Protein AF-A0A3A9K527-F1 (afdb_monomer_lite)

Organism: NCBI:txid885475

Sequence (80 aa):
MAKVYTGLFHHSVSGVLVKATYDKKLLIMTIEDDLTDANEDIYFNTESWIEEHNEQRFETYKSAQQFLRSMGNDIEFSKA

Foldseek 3Di:
DWWKKKKWWQQPPLRFIKMWIDTPQFTAIDGDDPPPPDDVVSVVVVVVVRVVVGRDGHPDPVVVCVVCVVSVIDIDIDTD

Secondary structure (DSSP, 8-state):
-PPPEEEEEE-TTT--EEEEEEETTEEEEEE-S--TTS-HHHHHHHHHHHHHHTT-B-SSHHHHHHHHHHTT-----EE-

Structure (mmCIF, N/CA/C/O backbone):
data_AF-A0A3A9K527-F1
#
_entry.id   AF-A0A3A9K527-F1
#
loop_
_atom_site.group_PDB
_atom_site.id
_atom_site.type_symbol
_atom_site.label_atom_id
_atom_site.label_alt_id
_atom_site.label_comp_id
_atom_site.label_asym_id
_atom_site.label_entity_id
_atom_site.label_seq_id
_atom_site.pdbx_PDB_ins_code
_atom_site.Cartn_x
_atom_site.Cartn_y
_atom_site.Cartn_z
_atom_site.occupancy
_atom_site.B_iso_or_equiv
_atom_site.auth_seq_id
_atom_site.auth_comp_id
_atom_site.auth_asym_id
_atom_site.auth_atom_id
_atom_site.pdbx_PDB_model_num
ATOM 1 N N . MET A 1 1 ? -19.200 -2.473 11.922 1.00 51.38 1 MET A N 1
ATOM 2 C CA . MET A 1 1 ? -18.706 -2.419 10.528 1.00 51.38 1 MET A CA 1
ATOM 3 C C . MET A 1 1 ? -17.239 -2.027 10.550 1.00 51.38 1 MET A C 1
ATOM 5 O O . MET A 1 1 ? -16.931 -0.966 11.083 1.00 51.38 1 MET A O 1
ATOM 9 N N . ALA A 1 2 ? -16.346 -2.883 10.048 1.00 60.00 2 ALA A N 1
ATOM 10 C CA . ALA A 1 2 ? -14.960 -2.487 9.796 1.00 60.00 2 ALA A CA 1
ATOM 11 C C . ALA A 1 2 ? 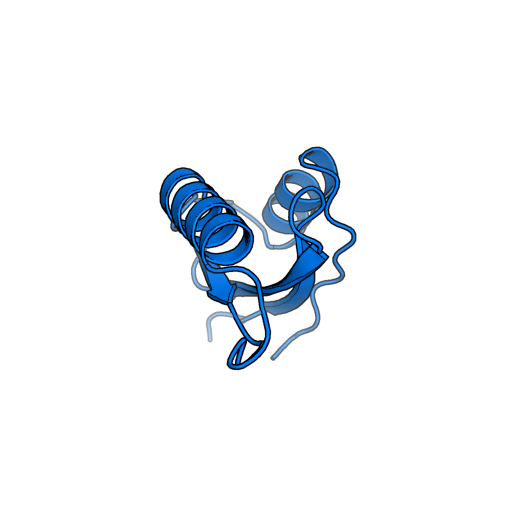-14.953 -1.474 8.640 1.00 60.00 2 ALA A C 1
ATOM 13 O O . ALA A 1 2 ? -15.722 -1.623 7.693 1.00 60.00 2 ALA A O 1
ATOM 14 N N . LYS A 1 3 ? -14.176 -0.395 8.767 1.00 82.06 3 LYS A N 1
ATOM 15 C CA . LYS A 1 3 ? -14.039 0.609 7.707 1.00 82.06 3 LYS A CA 1
ATOM 16 C C . LYS A 1 3 ? -12.929 0.140 6.770 1.00 82.06 3 LYS A C 1
ATOM 18 O O . LYS A 1 3 ? -11.801 -0.008 7.235 1.00 82.06 3 LYS A O 1
ATOM 23 N N . VAL A 1 4 ? -13.268 -0.068 5.502 1.00 92.56 4 VAL A N 1
ATOM 24 C CA . VAL A 1 4 ? -12.305 -0.355 4.435 1.00 92.56 4 VAL A CA 1
ATOM 25 C C . VAL A 1 4 ? -11.831 0.970 3.847 1.00 92.56 4 VAL A C 1
ATOM 27 O O . VAL A 1 4 ? -12.632 1.884 3.628 1.00 92.56 4 VAL A O 1
ATOM 30 N N . TYR A 1 5 ? -10.527 1.081 3.629 1.00 94.62 5 TYR A N 1
ATOM 31 C CA . TYR A 1 5 ? -9.904 2.227 2.979 1.00 94.62 5 TYR A CA 1
ATOM 32 C C . TYR A 1 5 ? -9.125 1.747 1.760 1.00 94.62 5 TYR A C 1
ATOM 34 O O . TYR A 1 5 ? -8.460 0.720 1.834 1.00 94.62 5 TYR A O 1
ATOM 42 N N . THR A 1 6 ? -9.195 2.479 0.656 1.00 95.88 6 THR A N 1
ATOM 43 C CA . THR A 1 6 ? -8.535 2.121 -0.603 1.00 95.88 6 THR A CA 1
ATOM 44 C C . THR A 1 6 ? -7.840 3.331 -1.206 1.00 95.88 6 THR A C 1
ATOM 46 O O . THR A 1 6 ? -8.287 4.468 -1.036 1.00 95.88 6 THR A O 1
ATOM 49 N N . GLY A 1 7 ? -6.726 3.092 -1.884 1.00 94.31 7 GLY A N 1
ATOM 50 C CA . GLY A 1 7 ? -5.952 4.113 -2.577 1.00 94.31 7 GLY A CA 1
ATOM 51 C C . GLY A 1 7 ? -5.137 3.485 -3.698 1.00 94.31 7 GLY A C 1
ATOM 52 O O . GLY A 1 7 ? -4.806 2.301 -3.640 1.00 94.31 7 GLY A O 1
ATOM 53 N N . LEU A 1 8 ? -4.837 4.284 -4.713 1.00 94.56 8 LEU A N 1
ATOM 54 C CA . LEU A 1 8 ? -3.981 3.902 -5.830 1.00 94.56 8 LEU A CA 1
ATOM 55 C C . LEU A 1 8 ? -2.675 4.685 -5.746 1.00 94.56 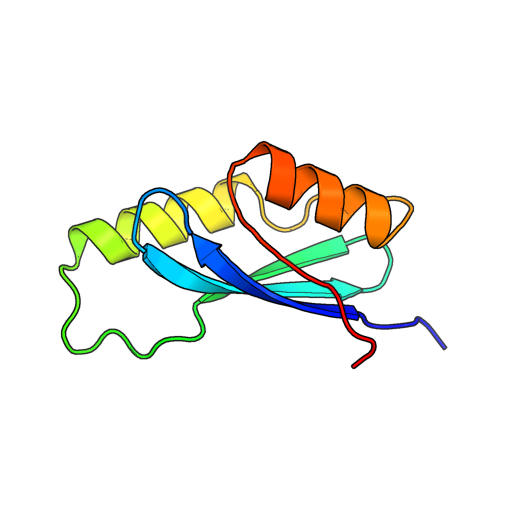8 LEU A C 1
ATOM 57 O O . LEU A 1 8 ? -2.678 5.841 -5.321 1.00 94.56 8 LEU A O 1
ATOM 61 N N . PHE A 1 9 ? -1.580 4.061 -6.158 1.00 92.88 9 PHE A N 1
ATOM 62 C CA . PHE A 1 9 ? -0.279 4.704 -6.295 1.00 92.88 9 PHE A CA 1
ATOM 63 C C . PHE A 1 9 ? 0.531 4.029 -7.395 1.00 92.88 9 PHE A C 1
ATOM 65 O O . PHE A 1 9 ? 0.310 2.862 -7.705 1.00 92.88 9 PHE A O 1
ATOM 72 N N . HIS A 1 10 ? 1.493 4.751 -7.960 1.00 90.50 10 HIS A N 1
ATOM 73 C CA . HIS A 1 10 ? 2.493 4.140 -8.830 1.00 90.50 10 HIS A CA 1
ATOM 74 C C . HIS A 1 10 ? 3.658 3.674 -7.965 1.00 90.50 10 HIS A C 1
ATOM 76 O O . HIS A 1 10 ? 4.200 4.472 -7.195 1.00 90.50 10 HIS A O 1
ATOM 82 N N . HIS A 1 11 ? 4.029 2.400 -8.077 1.00 88.00 11 HIS A N 1
ATOM 83 C CA . HIS A 1 11 ? 5.208 1.881 -7.402 1.00 88.00 11 HIS A CA 1
ATOM 84 C C . HIS A 1 11 ? 6.440 2.663 -7.867 1.00 88.00 11 HIS A C 1
ATOM 86 O O . HIS A 1 11 ? 6.723 2.747 -9.062 1.00 88.00 11 HIS A O 1
ATOM 92 N N . SER A 1 12 ? 7.159 3.260 -6.919 1.00 84.44 12 SER A N 1
ATOM 93 C CA . SER A 1 12 ? 8.210 4.250 -7.187 1.00 84.44 12 SER A CA 1
ATOM 94 C C . SER A 1 12 ? 9.345 3.749 -8.089 1.00 84.44 12 SER A C 1
ATOM 96 O O . SER A 1 12 ? 9.933 4.544 -8.820 1.00 84.44 12 SER A O 1
ATOM 98 N N . VAL A 1 13 ? 9.641 2.445 -8.066 1.00 84.19 13 VAL A N 1
ATOM 99 C CA . VAL A 1 13 ? 10.710 1.836 -8.873 1.00 84.19 13 VAL A CA 1
ATOM 100 C C . VAL A 1 13 ? 10.219 1.434 -10.261 1.00 84.19 13 VAL A C 1
ATOM 102 O O . VAL A 1 13 ? 10.895 1.693 -11.253 1.00 84.19 13 VAL A O 1
ATOM 105 N N . SER A 1 14 ? 9.063 0.776 -10.336 1.00 84.75 14 SER A N 1
ATOM 106 C CA . SER A 1 14 ? 8.584 0.144 -11.568 1.00 84.75 14 SER A CA 1
ATOM 107 C C . SER A 1 14 ? 7.624 1.019 -12.376 1.00 84.75 14 SER A C 1
ATOM 109 O O . SER A 1 14 ? 7.388 0.745 -13.548 1.00 84.75 14 SER A O 1
ATOM 111 N N . GLY A 1 15 ? 7.049 2.058 -11.764 1.00 85.12 15 GLY A N 1
ATOM 112 C CA . GLY A 1 15 ? 5.988 2.870 -12.356 1.00 85.12 15 GLY A CA 1
ATOM 113 C C . GLY A 1 15 ? 4.649 2.139 -12.495 1.00 85.12 15 GLY A C 1
ATOM 114 O O . GLY A 1 15 ? 3.723 2.709 -13.056 1.00 85.12 15 GLY A O 1
ATOM 115 N N . VAL A 1 16 ? 4.524 0.908 -11.991 1.00 88.69 16 VAL A N 1
ATOM 116 C CA . VAL A 1 16 ? 3.300 0.099 -12.090 1.00 88.69 16 VAL A CA 1
ATOM 117 C C . VAL A 1 16 ? 2.224 0.639 -11.153 1.00 88.69 16 VAL A C 1
ATOM 119 O O . VAL A 1 16 ? 2.509 0.955 -9.996 1.00 88.69 16 VAL A O 1
ATOM 122 N N . LEU A 1 17 ? 0.982 0.714 -11.634 1.00 90.94 17 LEU A N 1
ATOM 123 C CA . LEU A 1 17 ? -0.159 1.105 -10.815 1.00 90.94 17 LEU A CA 1
ATOM 124 C C . LEU A 1 17 ? -0.542 -0.019 -9.843 1.00 90.94 17 LEU A C 1
ATOM 126 O O . LEU A 1 17 ? -0.922 -1.123 -10.237 1.00 90.94 17 LEU A O 1
ATOM 130 N N . VAL A 1 18 ? -0.478 0.295 -8.554 1.00 92.69 18 VAL A N 1
ATOM 131 C CA . VAL A 1 18 ? -0.802 -0.605 -7.451 1.00 92.69 18 VAL A CA 1
ATOM 132 C C . VAL A 1 18 ? -1.949 -0.019 -6.643 1.00 92.69 18 VAL A C 1
ATOM 134 O O . VAL A 1 18 ? -1.992 1.169 -6.312 1.00 92.69 18 VAL A O 1
ATOM 137 N N . LYS A 1 19 ? -2.879 -0.885 -6.270 1.00 94.94 19 LYS A N 1
ATOM 138 C CA . LYS A 1 19 ? -3.924 -0.605 -5.300 1.00 94.94 19 LYS A CA 1
ATOM 139 C C . LYS A 1 19 ? -3.517 -1.102 -3.940 1.00 94.94 19 LYS A C 1
ATOM 141 O O . LYS A 1 19 ? -3.248 -2.283 -3.762 1.00 94.94 19 LYS A O 1
ATOM 146 N N . ALA A 1 20 ? -3.557 -0.209 -2.965 1.00 95.56 20 ALA A N 1
ATOM 147 C CA . ALA A 1 20 ? -3.514 -0.574 -1.564 1.00 95.56 20 ALA A CA 1
ATOM 148 C C . ALA A 1 20 ? -4.924 -0.534 -0.976 1.00 95.56 20 ALA A C 1
ATOM 150 O O . ALA A 1 20 ? -5.669 0.434 -1.140 1.00 95.56 20 ALA A O 1
ATOM 151 N N . THR A 1 21 ? -5.258 -1.572 -0.226 1.00 96.12 21 THR A N 1
ATOM 152 C CA . THR A 1 21 ? -6.482 -1.708 0.553 1.00 96.12 21 THR A CA 1
ATOM 153 C C . THR A 1 21 ? -6.105 -1.913 2.009 1.00 96.12 21 THR A C 1
ATOM 155 O O . THR A 1 21 ? -5.340 -2.809 2.341 1.00 96.12 21 THR A O 1
ATOM 158 N N . TYR A 1 22 ? -6.656 -1.099 2.898 1.00 95.19 22 TYR A N 1
ATOM 159 C CA . TYR A 1 22 ? -6.565 -1.303 4.333 1.00 95.19 22 TYR A CA 1
ATOM 160 C C . TYR A 1 22 ? -7.913 -1.795 4.869 1.00 95.19 22 TYR A C 1
ATOM 162 O O . TYR A 1 22 ? -8.900 -1.053 4.867 1.00 95.19 22 TYR A O 1
ATOM 170 N N . ASP A 1 23 ? -7.946 -3.035 5.360 1.00 94.12 23 ASP A N 1
ATOM 171 C CA . ASP A 1 23 ? -9.101 -3.638 6.036 1.00 94.12 23 ASP A CA 1
ATOM 172 C C . ASP A 1 23 ? -8.651 -4.388 7.293 1.00 94.12 23 ASP A C 1
ATOM 174 O O . ASP A 1 23 ? -7.623 -5.051 7.299 1.00 94.12 23 ASP A O 1
ATOM 178 N N . LYS A 1 24 ? -9.421 -4.293 8.384 1.00 91.62 24 LYS A N 1
ATOM 179 C CA . LYS A 1 24 ? -9.169 -5.027 9.646 1.00 91.62 24 LYS A CA 1
ATOM 180 C C . LYS A 1 24 ? -7.704 -5.000 10.129 1.00 91.62 24 LYS A C 1
ATOM 182 O O . LYS A 1 24 ? -7.196 -6.015 10.601 1.00 91.62 24 LYS A O 1
ATOM 187 N N . LYS A 1 25 ? -7.052 -3.831 10.080 1.00 93.81 25 LYS A N 1
ATOM 188 C CA . LYS A 1 25 ? -5.633 -3.635 10.455 1.00 93.81 25 LYS A CA 1
ATOM 189 C C . LYS A 1 25 ? -4.618 -4.279 9.511 1.00 93.81 25 LYS A C 1
ATOM 191 O O . LYS A 1 25 ? -3.443 -4.320 9.851 1.00 93.81 25 LYS A O 1
ATOM 196 N N . LEU A 1 26 ? -5.046 -4.763 8.354 1.00 94.56 26 LEU A N 1
ATOM 197 C CA . LEU A 1 26 ? -4.209 -5.393 7.346 1.00 94.56 26 LEU A CA 1
ATOM 198 C C . LEU A 1 26 ? -4.074 -4.465 6.143 1.00 94.56 26 LEU A C 1
ATOM 200 O O . LEU A 1 26 ? -5.076 -3.936 5.663 1.00 94.56 26 LEU A O 1
ATOM 204 N N . LEU A 1 27 ? -2.846 -4.272 5.673 1.00 94.94 27 LEU A N 1
ATOM 205 C CA . LEU A 1 27 ? -2.566 -3.673 4.377 1.00 94.94 27 LEU A CA 1
ATOM 206 C C . LEU A 1 27 ? -2.493 -4.786 3.331 1.00 94.94 27 LEU A C 1
ATOM 208 O O . LEU A 1 27 ? -1.718 -5.722 3.488 1.00 94.94 27 LEU A O 1
ATOM 212 N N . ILE A 1 28 ? -3.297 -4.670 2.283 1.00 95.31 28 ILE A N 1
ATOM 213 C CA . ILE A 1 28 ? -3.320 -5.574 1.137 1.00 95.31 28 ILE A CA 1
ATOM 214 C C . ILE A 1 28 ? -2.970 -4.764 -0.106 1.00 95.31 28 ILE A C 1
ATOM 216 O O . ILE A 1 28 ? -3.581 -3.723 -0.335 1.00 95.31 28 ILE A O 1
ATOM 220 N N . MET A 1 29 ? -2.018 -5.223 -0.907 1.00 94.69 29 MET A N 1
ATOM 221 C CA . MET A 1 29 ? -1.629 -4.587 -2.163 1.00 94.69 29 MET A CA 1
ATOM 222 C C . MET A 1 29 ? -1.869 -5.519 -3.349 1.00 94.69 29 MET A C 1
ATOM 224 O O . MET A 1 29 ? -1.602 -6.716 -3.260 1.00 94.69 29 MET A O 1
ATOM 228 N N . THR A 1 30 ? -2.385 -4.964 -4.443 1.00 92.56 30 THR A N 1
ATOM 229 C CA . THR A 1 30 ? -2.661 -5.671 -5.701 1.00 92.56 30 THR A CA 1
ATOM 230 C C . THR A 1 30 ? -2.316 -4.774 -6.881 1.00 92.56 30 THR A C 1
ATOM 232 O O . THR A 1 30 ? -2.620 -3.582 -6.849 1.00 92.56 30 THR A O 1
ATOM 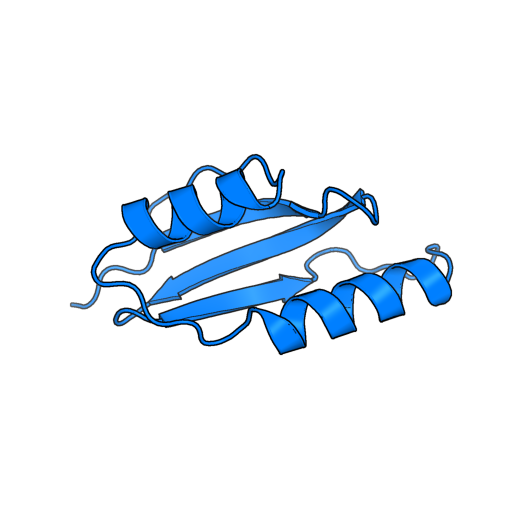235 N N . ILE A 1 31 ? -1.719 -5.324 -7.933 1.00 91.56 31 ILE A N 1
ATOM 236 C CA . ILE A 1 31 ? -1.513 -4.600 -9.194 1.00 91.56 31 ILE A CA 1
ATOM 237 C C . ILE A 1 31 ? -2.890 -4.354 -9.837 1.00 91.56 31 ILE A C 1
ATOM 239 O O . ILE A 1 31 ? -3.727 -5.255 -9.833 1.00 91.56 31 ILE A O 1
ATOM 243 N N . GLU A 1 32 ? -3.160 -3.132 -10.306 1.00 89.12 32 GLU A N 1
ATOM 244 C CA . GLU A 1 32 ? -4.430 -2.784 -10.984 1.00 89.12 32 GLU A CA 1
ATOM 245 C C . GLU A 1 32 ? -4.289 -2.664 -12.502 1.00 89.12 32 GLU A C 1
ATOM 247 O O . GLU A 1 32 ? -5.285 -2.804 -13.203 1.00 89.12 32 GLU A O 1
ATOM 252 N N . ASP A 1 33 ? -3.089 -2.393 -13.019 1.00 76.25 33 ASP A N 1
ATOM 253 C CA . ASP A 1 33 ? -2.911 -2.229 -14.462 1.00 76.25 33 ASP A CA 1
ATOM 254 C C . ASP A 1 3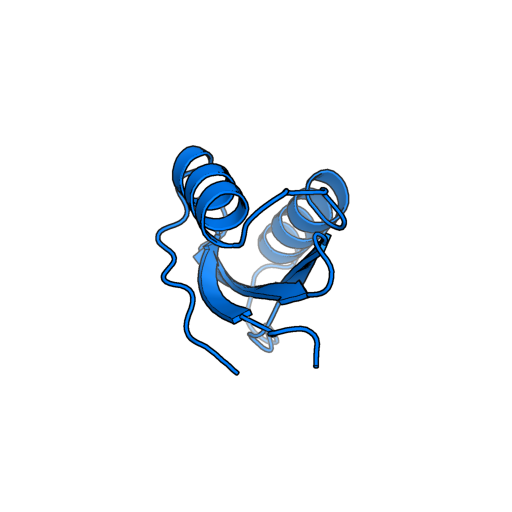3 ? -2.778 -3.586 -15.166 1.00 76.25 33 ASP A C 1
ATOM 256 O O . ASP A 1 33 ? -2.026 -4.459 -14.719 1.00 76.25 33 ASP A O 1
ATOM 260 N N . ASP A 1 34 ? -3.498 -3.746 -16.279 1.00 60.97 34 ASP A N 1
ATOM 261 C CA . ASP A 1 34 ? -3.390 -4.910 -17.161 1.00 60.97 34 ASP A CA 1
ATOM 262 C C . ASP A 1 34 ? -2.184 -4.681 -18.076 1.00 60.97 34 ASP A C 1
ATOM 264 O O . ASP A 1 34 ? -2.235 -3.982 -19.088 1.00 60.97 34 ASP A O 1
ATOM 268 N N . LEU A 1 35 ? -1.037 -5.186 -17.638 1.00 61.09 35 LEU A N 1
ATOM 269 C CA . LEU A 1 35 ? 0.266 -4.880 -18.218 1.00 61.09 35 LEU A CA 1
ATOM 270 C C . LEU A 1 35 ? 0.571 -5.751 -19.442 1.00 61.09 35 LEU A C 1
ATOM 272 O O . LEU A 1 35 ? 1.684 -6.250 -19.590 1.00 61.09 35 LEU A O 1
ATOM 276 N N . THR A 1 36 ? -0.391 -5.898 -20.357 1.00 54.44 36 THR A N 1
ATOM 277 C CA . THR A 1 36 ? -0.198 -6.640 -21.616 1.00 54.44 36 THR A CA 1
ATOM 278 C C . THR A 1 36 ? 0.931 -6.076 -22.490 1.00 54.44 36 THR A C 1
ATOM 280 O O . THR A 1 36 ? 1.425 -6.792 -23.355 1.00 54.44 36 THR A O 1
ATOM 283 N N . ASP A 1 37 ? 1.368 -4.834 -22.235 1.00 57.97 37 ASP A N 1
ATOM 284 C CA . ASP A 1 37 ? 2.463 -4.148 -22.940 1.00 57.97 37 ASP A CA 1
ATOM 285 C C . ASP A 1 37 ? 3.692 -3.834 -22.056 1.00 57.97 37 ASP A C 1
ATOM 287 O O . ASP A 1 37 ? 4.648 -3.208 -22.527 1.00 57.97 37 ASP A O 1
ATOM 291 N N . ALA A 1 38 ? 3.703 -4.219 -20.773 1.00 59.47 38 ALA A N 1
ATOM 292 C CA . ALA A 1 38 ? 4.843 -3.915 -19.910 1.00 59.47 38 ALA A CA 1
ATOM 293 C C . ALA A 1 38 ? 5.952 -4.955 -20.037 1.00 59.47 38 ALA A C 1
ATOM 295 O O . ALA A 1 38 ? 5.721 -6.137 -20.273 1.00 59.47 38 ALA A O 1
ATOM 296 N N . ASN A 1 39 ? 7.184 -4.502 -19.827 1.00 68.62 39 ASN A N 1
ATOM 297 C CA . ASN A 1 39 ? 8.335 -5.384 -19.732 1.00 68.62 39 ASN A CA 1
ATOM 298 C C . ASN A 1 39 ? 8.145 -6.352 -18.543 1.00 68.62 39 ASN A C 1
ATOM 300 O O . ASN A 1 39 ? 7.983 -5.888 -17.411 1.00 68.62 39 ASN A O 1
ATOM 304 N N . GLU A 1 40 ? 8.174 -7.666 -18.793 1.00 71.50 40 GLU A N 1
ATOM 305 C CA . GLU A 1 40 ? 7.969 -8.724 -17.785 1.00 71.50 40 GLU A CA 1
ATOM 306 C C . GLU A 1 40 ? 8.861 -8.532 -16.544 1.00 71.50 40 GLU A C 1
ATOM 308 O O . GLU A 1 40 ? 8.413 -8.735 -15.416 1.00 71.50 40 GLU A O 1
ATOM 313 N N . ASP A 1 41 ? 10.085 -8.027 -16.729 1.00 75.25 41 ASP A N 1
ATOM 314 C CA . ASP A 1 41 ? 11.024 -7.743 -15.636 1.00 75.25 41 ASP A CA 1
ATOM 315 C C . ASP A 1 41 ? 10.494 -6.675 -14.656 1.00 75.25 41 ASP A C 1
ATOM 317 O O . ASP A 1 41 ? 10.702 -6.749 -13.444 1.00 75.25 41 ASP A O 1
ATOM 321 N N . ILE A 1 42 ? 9.797 -5.653 -15.166 1.00 75.50 42 ILE A N 1
ATOM 322 C CA . ILE A 1 42 ? 9.234 -4.551 -14.366 1.00 75.50 42 ILE A CA 1
ATOM 323 C C . ILE A 1 42 ? 8.044 -5.055 -13.538 1.00 75.50 42 ILE A C 1
ATOM 325 O O . ILE A 1 42 ? 7.869 -4.665 -12.377 1.00 75.50 42 ILE A O 1
ATOM 329 N N . TYR A 1 43 ? 7.248 -5.947 -14.127 1.00 78.56 43 TYR A N 1
ATOM 330 C CA . TYR A 1 43 ? 6.123 -6.595 -13.467 1.00 78.56 43 TYR A CA 1
ATOM 331 C C . TYR A 1 43 ? 6.593 -7.505 -12.329 1.00 78.56 43 TYR A C 1
ATOM 333 O O . TYR A 1 43 ? 6.180 -7.309 -11.186 1.00 78.56 43 TYR A O 1
ATOM 341 N N . PHE A 1 44 ? 7.549 -8.397 -12.606 1.00 79.25 44 PHE A N 1
ATOM 342 C CA . PHE A 1 44 ? 8.102 -9.323 -11.616 1.00 79.25 44 PHE A CA 1
ATOM 343 C C . PHE A 1 44 ? 8.712 -8.598 -10.406 1.00 79.25 44 PHE A C 1
ATOM 345 O O . PHE A 1 44 ? 8.507 -8.995 -9.256 1.00 79.25 44 PHE A O 1
ATOM 352 N N . ASN A 1 45 ? 9.406 -7.480 -10.648 1.00 84.44 45 ASN A N 1
ATOM 353 C CA . ASN A 1 45 ? 9.941 -6.634 -9.579 1.00 84.44 45 ASN A CA 1
ATOM 354 C C . ASN A 1 45 ? 8.835 -6.032 -8.700 1.00 84.44 45 ASN A C 1
ATOM 356 O O . ASN A 1 45 ? 9.017 -5.874 -7.494 1.00 84.44 45 ASN A O 1
ATOM 360 N N . THR A 1 46 ? 7.689 -5.687 -9.291 1.00 88.25 46 THR A N 1
ATOM 361 C CA . THR A 1 46 ? 6.547 -5.139 -8.546 1.00 88.25 46 THR A CA 1
ATOM 362 C C . THR A 1 46 ? 5.833 -6.217 -7.746 1.00 88.25 46 THR A C 1
ATOM 364 O O . THR A 1 46 ? 5.496 -5.974 -6.593 1.00 88.25 46 THR A O 1
ATOM 367 N N . GLU A 1 47 ? 5.620 -7.400 -8.325 1.00 89.12 47 GLU A N 1
ATOM 368 C CA . GLU A 1 47 ? 5.025 -8.537 -7.617 1.00 89.12 47 GLU A CA 1
ATOM 369 C C . GLU A 1 47 ? 5.873 -8.949 -6.418 1.00 89.12 47 GLU A C 1
ATOM 371 O O . GLU A 1 47 ? 5.352 -9.014 -5.309 1.00 89.12 47 GLU A O 1
ATOM 376 N N . SER A 1 48 ? 7.184 -9.117 -6.615 1.00 90.94 48 SER A N 1
ATOM 377 C CA . SER A 1 48 ? 8.115 -9.461 -5.532 1.00 90.94 48 SER A CA 1
ATOM 378 C C . SER A 1 48 ? 8.073 -8.417 -4.411 1.00 90.94 48 SER A C 1
ATOM 380 O O . SER A 1 48 ? 7.960 -8.755 -3.235 1.00 90.94 48 SER A O 1
ATOM 382 N N . TRP A 1 49 ? 8.078 -7.128 -4.768 1.00 91.75 49 TRP A N 1
ATOM 383 C CA . TRP A 1 49 ? 7.955 -6.041 -3.795 1.00 91.75 49 TRP A CA 1
ATOM 384 C C . TRP A 1 49 ? 6.608 -6.061 -3.058 1.00 91.75 49 TRP A C 1
ATOM 386 O O . TRP A 1 49 ? 6.556 -5.837 -1.847 1.00 91.75 49 TRP A O 1
ATOM 396 N N . ILE A 1 50 ? 5.509 -6.346 -3.766 1.00 92.44 50 ILE A N 1
ATOM 397 C CA . ILE A 1 50 ? 4.200 -6.519 -3.139 1.00 92.44 50 ILE A CA 1
ATOM 398 C C . ILE A 1 50 ? 4.273 -7.677 -2.153 1.00 92.44 50 ILE A C 1
ATOM 400 O O . ILE A 1 50 ? 3.917 -7.456 -1.007 1.00 92.44 50 ILE A O 1
ATOM 404 N N . GLU A 1 51 ? 4.757 -8.858 -2.535 1.00 92.12 51 GLU A N 1
ATOM 405 C CA . GLU A 1 51 ? 4.858 -10.031 -1.656 1.00 92.12 51 GLU A CA 1
ATOM 406 C C . GLU A 1 51 ? 5.648 -9.750 -0.367 1.00 92.12 51 GLU A C 1
ATOM 408 O O . GLU A 1 51 ? 5.217 -10.147 0.716 1.00 92.12 51 GLU A O 1
ATOM 413 N N . GLU A 1 52 ? 6.751 -9.002 -0.451 1.00 91.50 52 GLU A N 1
ATOM 414 C CA . GLU A 1 52 ? 7.582 -8.625 0.704 1.00 91.50 52 GLU A CA 1
ATOM 415 C C . GLU A 1 52 ? 6.888 -7.667 1.687 1.00 91.50 52 GLU A C 1
ATOM 417 O O . GLU A 1 52 ? 7.225 -7.602 2.878 1.00 91.50 52 GLU A O 1
ATOM 422 N N . HIS A 1 53 ? 5.931 -6.883 1.198 1.00 89.69 53 HIS A N 1
ATOM 423 C CA . HIS A 1 53 ? 5.305 -5.799 1.953 1.00 89.69 53 HIS A CA 1
ATOM 424 C C . HIS A 1 53 ? 3.791 -5.958 2.124 1.00 89.69 53 HIS A C 1
ATOM 426 O O . HIS A 1 53 ? 3.155 -5.140 2.800 1.00 89.69 53 HIS A O 1
ATOM 432 N N . ASN A 1 54 ? 3.214 -7.013 1.550 1.00 90.31 54 ASN A N 1
ATOM 433 C CA . ASN A 1 54 ? 1.813 -7.363 1.692 1.00 90.31 54 ASN A CA 1
ATOM 434 C C . ASN A 1 54 ? 1.523 -7.869 3.100 1.00 90.31 54 ASN A C 1
ATOM 436 O O . ASN A 1 54 ? 2.414 -8.271 3.847 1.00 90.31 54 ASN A O 1
ATOM 440 N N . GLU A 1 55 ? 0.245 -7.852 3.466 1.00 87.88 55 GLU A N 1
ATOM 441 C CA . GLU A 1 55 ? -0.261 -8.397 4.730 1.00 87.88 55 GLU A CA 1
ATOM 442 C C . GLU A 1 55 ? 0.392 -7.810 5.996 1.00 87.88 55 GLU A C 1
ATOM 444 O O . GLU A 1 55 ? 0.236 -8.325 7.111 1.00 87.88 55 GLU A O 1
ATOM 449 N N . GLN A 1 56 ? 1.081 -6.676 5.862 1.00 90.56 56 GLN A N 1
ATOM 450 C CA . GLN A 1 56 ? 1.605 -5.951 7.003 1.00 90.56 56 GLN A CA 1
ATOM 451 C C . GLN A 1 56 ? 0.463 -5.399 7.853 1.00 90.56 56 GLN A C 1
ATOM 453 O O . GLN A 1 56 ? -0.573 -4.934 7.360 1.00 90.56 56 GLN A O 1
ATOM 458 N N . ARG A 1 57 ? 0.661 -5.454 9.172 1.00 93.19 57 ARG A N 1
ATOM 459 C CA . ARG A 1 57 ? -0.347 -5.037 10.141 1.00 93.19 57 ARG A CA 1
ATOM 460 C C . ARG A 1 57 ? -0.091 -3.631 10.647 1.00 93.19 57 ARG A C 1
ATOM 462 O O . ARG A 1 57 ? 0.994 -3.318 11.126 1.00 93.19 57 ARG A O 1
ATOM 469 N N . PHE A 1 58 ? -1.140 -2.820 10.636 1.00 93.88 58 PHE A N 1
ATOM 470 C CA . PHE A 1 58 ? -1.112 -1.440 11.102 1.00 93.88 58 PHE A CA 1
ATOM 471 C C . PHE A 1 58 ? -2.323 -1.154 11.983 1.00 93.88 58 PHE A C 1
ATOM 473 O O . PHE A 1 58 ? -3.435 -1.567 11.677 1.00 93.88 58 PHE A O 1
ATOM 480 N N . GLU A 1 59 ? -2.139 -0.397 13.065 1.00 92.94 59 GLU A N 1
ATOM 481 C CA . GLU A 1 59 ? -3.251 -0.011 13.948 1.00 92.94 59 GLU A CA 1
ATOM 482 C C . GLU A 1 59 ? -4.254 0.929 13.260 1.00 92.94 59 GLU A C 1
ATOM 484 O O . GLU A 1 59 ? -5.446 0.928 13.581 1.00 92.94 59 GLU A O 1
ATOM 489 N N . THR A 1 60 ? -3.785 1.732 12.297 1.00 93.38 60 THR A N 1
ATOM 490 C CA . THR A 1 60 ? -4.613 2.697 11.566 1.00 93.38 60 THR A CA 1
ATOM 491 C C . THR A 1 60 ? -4.291 2.729 10.071 1.00 93.38 60 THR A C 1
ATOM 493 O O . THR A 1 60 ? -3.160 2.462 9.655 1.00 93.38 60 THR A O 1
ATOM 496 N N . TYR A 1 61 ? -5.255 3.175 9.258 1.00 93.06 61 TYR A N 1
ATOM 497 C CA . TYR A 1 61 ? -5.013 3.427 7.833 1.00 93.06 61 TYR A CA 1
ATOM 498 C C . TYR A 1 61 ? -3.935 4.505 7.620 1.00 93.06 61 TYR A C 1
ATOM 500 O O . TYR A 1 61 ? -3.177 4.429 6.663 1.00 93.06 61 TYR A O 1
ATOM 508 N N . LYS A 1 62 ? -3.815 5.486 8.532 1.00 95.06 62 LYS A N 1
ATOM 509 C CA . LYS A 1 62 ? -2.794 6.545 8.450 1.00 95.06 62 LYS A CA 1
ATOM 510 C C . LYS A 1 62 ? -1.381 5.993 8.615 1.00 95.06 62 LYS A C 1
ATOM 512 O O . LYS A 1 62 ? -0.489 6.418 7.894 1.00 95.06 62 LYS A O 1
ATOM 517 N N . SER A 1 63 ? -1.177 5.040 9.526 1.00 95.38 63 SER A N 1
ATOM 518 C CA . SER A 1 63 ? 0.119 4.362 9.670 1.00 95.38 63 SER A CA 1
ATOM 519 C C . SER A 1 63 ? 0.462 3.523 8.437 1.00 95.38 63 SER A C 1
ATOM 521 O O . SER A 1 63 ? 1.601 3.569 7.988 1.00 95.38 63 SER A O 1
ATOM 523 N N . ALA A 1 64 ? -0.522 2.845 7.833 1.00 94.50 64 ALA A N 1
ATOM 524 C CA . ALA A 1 64 ? -0.319 2.145 6.563 1.00 94.50 64 ALA A CA 1
ATOM 525 C C . ALA A 1 64 ? 0.023 3.127 5.422 1.00 94.50 64 ALA A C 1
ATOM 527 O O . ALA A 1 64 ? 0.929 2.882 4.633 1.00 94.50 64 ALA A O 1
ATOM 528 N N . GLN A 1 65 ? -0.642 4.286 5.375 1.00 94.81 65 GLN A N 1
ATOM 529 C CA . GLN A 1 65 ? -0.366 5.343 4.398 1.00 94.81 65 GLN A CA 1
ATOM 530 C C . GLN A 1 65 ? 1.054 5.903 4.547 1.00 94.81 65 GLN A C 1
ATOM 532 O O . GLN A 1 65 ? 1.754 6.104 3.561 1.00 94.81 65 GLN A O 1
ATOM 537 N N . GLN A 1 66 ? 1.483 6.166 5.784 1.00 95.56 66 GLN A N 1
ATOM 538 C CA . GLN A 1 66 ? 2.828 6.660 6.079 1.00 95.56 66 GLN A CA 1
ATOM 539 C C . GLN A 1 66 ? 3.901 5.633 5.721 1.00 95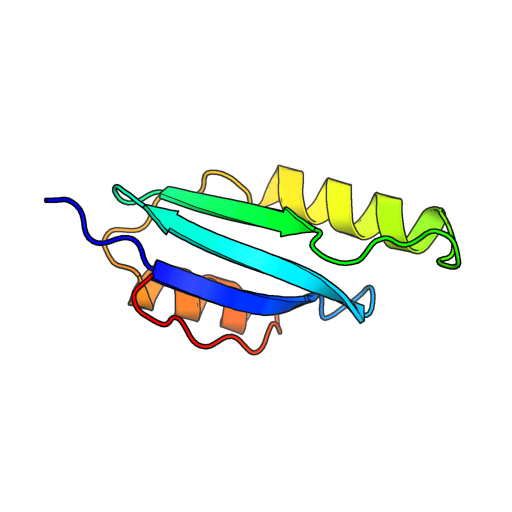.56 66 GLN A C 1
ATOM 541 O O . GLN A 1 66 ? 4.932 6.018 5.178 1.00 95.56 66 GLN A O 1
ATOM 546 N N . PHE A 1 67 ? 3.647 4.347 5.974 1.00 94.19 67 PHE A N 1
ATOM 547 C CA . PHE A 1 67 ? 4.523 3.262 5.544 1.00 94.19 67 PHE A CA 1
ATOM 548 C C . PHE A 1 67 ? 4.718 3.273 4.022 1.00 94.19 67 PHE A C 1
ATOM 550 O O . PHE A 1 67 ? 5.852 3.368 3.558 1.00 94.19 67 PHE A O 1
ATOM 557 N N . LEU A 1 68 ? 3.630 3.308 3.246 1.00 93.06 68 LEU A N 1
ATOM 558 C CA . LEU A 1 68 ? 3.704 3.389 1.783 1.00 93.06 68 LEU A CA 1
ATOM 559 C C . LEU A 1 68 ? 4.470 4.634 1.307 1.00 93.06 68 LEU A C 1
ATOM 561 O O . LEU A 1 68 ? 5.376 4.517 0.482 1.00 93.06 68 LEU A O 1
ATOM 565 N N . ARG A 1 69 ? 4.193 5.804 1.897 1.00 93.56 69 ARG A N 1
ATOM 566 C CA . ARG A 1 69 ? 4.915 7.056 1.603 1.00 93.56 69 ARG A CA 1
ATOM 567 C C . ARG A 1 69 ? 6.402 6.986 1.936 1.00 93.56 69 ARG A C 1
ATOM 569 O O . ARG A 1 69 ? 7.209 7.558 1.211 1.00 93.56 69 ARG A O 1
ATOM 576 N N . SER A 1 70 ? 6.781 6.267 2.992 1.00 92.50 70 SER A N 1
ATOM 577 C CA . SER A 1 70 ? 8.191 6.080 3.360 1.00 92.50 70 SER A CA 1
ATOM 578 C C . SER A 1 70 ? 8.974 5.241 2.344 1.00 92.50 70 SER A C 1
ATOM 580 O O . SER A 1 70 ? 10.185 5.395 2.239 1.00 92.50 70 SER A O 1
ATOM 582 N N . MET A 1 71 ? 8.279 4.426 1.545 1.00 89.44 71 MET A N 1
ATOM 583 C CA . MET A 1 71 ? 8.849 3.664 0.427 1.00 89.44 71 MET A CA 1
ATOM 584 C C . MET A 1 71 ? 8.846 4.457 -0.895 1.00 89.44 71 MET A C 1
ATOM 586 O O . MET A 1 71 ? 9.107 3.909 -1.965 1.00 89.44 71 MET A O 1
ATOM 590 N N . GLY A 1 72 ? 8.535 5.756 -0.838 1.00 88.56 72 GLY A N 1
ATOM 591 C CA . GLY A 1 72 ? 8.499 6.640 -2.004 1.00 88.56 72 GLY A CA 1
ATOM 592 C C . GLY A 1 72 ? 7.190 6.597 -2.794 1.00 88.56 72 GLY A C 1
ATOM 593 O O . GLY A 1 72 ? 7.129 7.182 -3.870 1.00 88.56 72 GLY A O 1
ATOM 594 N N . ASN A 1 73 ? 6.148 5.938 -2.282 1.00 89.31 73 ASN A N 1
ATOM 595 C CA . ASN A 1 73 ? 4.856 5.846 -2.958 1.00 89.31 73 ASN A CA 1
ATOM 596 C C . ASN A 1 73 ? 3.920 6.976 -2.514 1.00 89.31 73 ASN A C 1
ATOM 598 O O . ASN A 1 73 ? 3.550 7.057 -1.339 1.00 89.31 73 ASN A O 1
ATOM 602 N N . ASP A 1 74 ? 3.497 7.833 -3.441 1.00 90.19 74 ASP A N 1
ATOM 603 C CA . ASP A 1 74 ? 2.501 8.859 -3.132 1.00 90.19 74 ASP A CA 1
ATOM 604 C C . ASP A 1 74 ? 1.087 8.274 -3.208 1.00 90.19 74 ASP A C 1
ATOM 606 O O . ASP A 1 74 ? 0.598 7.917 -4.277 1.00 90.19 74 ASP A O 1
ATOM 610 N N . ILE A 1 75 ? 0.452 8.132 -2.044 1.00 92.62 75 ILE A N 1
ATOM 611 C CA . ILE A 1 75 ? -0.878 7.542 -1.903 1.00 92.62 75 I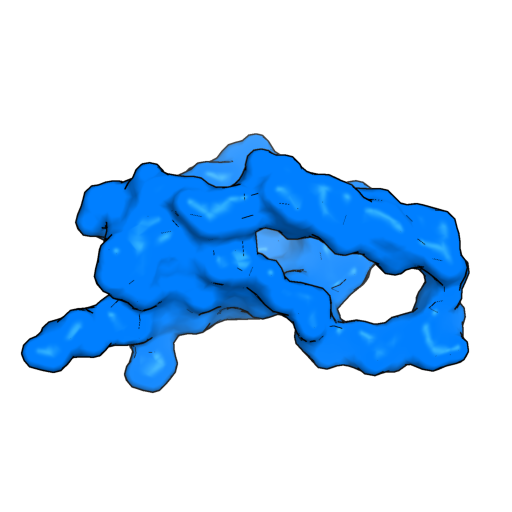LE A CA 1
ATOM 612 C C . ILE A 1 75 ? -1.761 8.371 -0.972 1.00 92.62 75 ILE A C 1
ATOM 614 O O . ILE A 1 75 ? -1.328 8.863 0.085 1.00 92.62 75 ILE A O 1
ATOM 618 N N . GLU A 1 76 ? -3.041 8.445 -1.328 1.00 93.44 76 GLU A N 1
ATOM 619 C CA . GLU A 1 76 ? -4.122 8.919 -0.473 1.00 93.44 76 GLU A CA 1
ATOM 620 C C . GLU A 1 76 ? -5.195 7.845 -0.308 1.00 93.44 76 GLU A C 1
ATOM 622 O O . GLU A 1 76 ? -5.785 7.365 -1.274 1.00 93.44 76 GLU A O 1
ATOM 627 N N . PHE A 1 77 ? -5.454 7.463 0.944 1.00 92.56 77 PHE A N 1
ATOM 628 C CA . PHE A 1 77 ? -6.549 6.555 1.251 1.00 92.56 77 PHE A CA 1
ATOM 629 C C . PHE A 1 77 ? -7.877 7.305 1.280 1.00 92.56 77 PHE A C 1
ATOM 631 O O . PHE A 1 77 ? -8.056 8.268 2.028 1.00 92.56 77 PHE A O 1
ATOM 638 N N . SER A 1 78 ? -8.843 6.777 0.543 1.00 92.25 78 SER A N 1
ATOM 639 C CA . SER A 1 78 ? -10.246 7.162 0.602 1.00 92.25 78 SER A CA 1
ATOM 640 C C . SER A 1 78 ? -11.066 6.022 1.200 1.00 92.25 78 SER A C 1
ATOM 642 O O . SER A 1 78 ? -10.647 4.864 1.211 1.00 92.25 78 SER A O 1
ATOM 644 N N . LYS A 1 79 ? -12.220 6.345 1.783 1.00 88.38 79 LYS A N 1
ATOM 645 C CA . LYS A 1 79 ? -13.126 5.316 2.296 1.00 88.38 79 LYS A CA 1
ATOM 646 C C . LYS A 1 79 ? -13.792 4.627 1.099 1.00 88.38 79 LYS A C 1
ATOM 648 O O . LYS A 1 79 ? -14.369 5.335 0.276 1.00 88.38 79 LYS A O 1
ATOM 653 N N . ALA A 1 80 ? -13.692 3.299 1.037 1.00 80.88 80 ALA A N 1
ATOM 654 C CA . ALA A 1 80 ? -14.368 2.487 0.024 1.00 80.88 80 ALA A CA 1
ATOM 655 C C . ALA A 1 80 ? -15.883 2.406 0.274 1.00 80.88 80 ALA A C 1
ATOM 657 O O . ALA A 1 80 ? -16.303 2.512 1.459 1.00 80.88 80 ALA A O 1
#

pLDDT: mean 87.15, std 10.77, range [51.38, 96.12]

Radius of gyration: 12.37 Å; chains: 1; bounding box: 30×19×37 Å